Protein AF-X1TT76-F1 (afdb_monomer)

Nearest PDB structures (foldseek):
  4rzm-assembly1_A  TM=3.451E-01  e=3.873E+00  Streptomyces lasalocidi
  4rzm-assembly2_B  TM=3.443E-01  e=4.989E+00  Streptomyces lasalocidi

Mean predicted aligned error: 8.49 Å

Foldseek 3Di:
DDPVCVVCVCVQVPPDPDHDDVVVVVVCVVVDDPVPDDDVQNVAPDDCVPDDPLLVVLLVVLCVVCLCVQDDVVGDWDDADNDPTDGRSNRVSRVSNVCVVVVPVSSDPVND

Radius of gyration: 19.45 Å; Cα contacts (8 Å, |Δi|>4): 66; chains: 1; bounding box: 46×39×47 Å

InterPro domains:
  IPR019438 Queuosine salvage protein family [PF10343] (52-111)
  IPR019438 Queuosine salvage protein family [PTHR21314] (3-111)

Structure (mmCIF, N/CA/C/O backbone):
data_AF-X1TT76-F1
#
_entry.id   AF-X1TT76-F1
#
loop_
_atom_site.group_PDB
_atom_site.id
_atom_site.type_symbol
_atom_site.label_atom_id
_atom_site.label_alt_id
_atom_site.label_comp_id
_atom_site.label_asym_id
_atom_site.label_entity_id
_atom_site.label_seq_id
_atom_site.pdbx_PDB_ins_code
_atom_site.Cartn_x
_atom_site.Cartn_y
_atom_site.Cartn_z
_atom_site.occupancy
_atom_site.B_iso_or_equiv
_atom_site.auth_seq_id
_atom_site.auth_comp_id
_atom_site.auth_asym_id
_atom_site.auth_atom_id
_atom_site.pdbx_PDB_model_num
ATOM 1 N N . MET A 1 1 ? 7.808 -20.704 -22.315 1.00 67.50 1 MET A N 1
ATOM 2 C CA . MET A 1 1 ? 8.018 -19.246 -22.198 1.00 67.50 1 MET A CA 1
ATOM 3 C C . MET A 1 1 ? 6.696 -18.638 -21.715 1.00 67.50 1 MET A C 1
ATOM 5 O O . MET A 1 1 ? 5.683 -19.326 -21.807 1.00 67.50 1 MET A O 1
ATOM 9 N N . ASN A 1 2 ? 6.705 -17.508 -20.994 1.00 89.88 2 ASN A N 1
ATOM 10 C CA . ASN A 1 2 ? 5.498 -17.008 -20.313 1.00 89.88 2 ASN A CA 1
ATOM 11 C C . ASN A 1 2 ? 4.560 -16.350 -21.354 1.00 89.88 2 ASN A C 1
ATOM 13 O O . ASN A 1 2 ? 4.990 -15.400 -22.005 1.00 89.88 2 ASN A O 1
ATOM 17 N N . PRO A 1 3 ? 3.296 -16.792 -21.511 1.00 91.94 3 PRO A N 1
ATOM 18 C CA . PRO A 1 3 ? 2.389 -16.245 -22.529 1.00 91.94 3 PRO A CA 1
ATOM 19 C C . PRO A 1 3 ? 2.178 -14.729 -22.422 1.00 91.94 3 PRO A C 1
ATOM 21 O O . PRO A 1 3 ? 2.002 -14.044 -23.427 1.00 91.94 3 PRO A O 1
ATOM 24 N N . VAL A 1 4 ? 2.241 -14.185 -21.201 1.00 90.75 4 VAL A N 1
ATOM 25 C CA . VAL A 1 4 ? 2.125 -12.742 -20.965 1.00 90.75 4 VAL A CA 1
ATOM 26 C C . VAL A 1 4 ? 3.330 -12.009 -21.542 1.00 90.75 4 VAL A C 1
ATOM 28 O O . VAL A 1 4 ? 3.145 -10.986 -22.194 1.00 90.75 4 VAL A O 1
ATOM 31 N N . THR A 1 5 ? 4.549 -12.528 -21.356 1.00 91.00 5 THR A N 1
ATOM 32 C CA . THR A 1 5 ? 5.759 -11.866 -21.870 1.00 91.00 5 THR A CA 1
ATOM 33 C C . THR A 1 5 ? 5.783 -11.872 -23.393 1.00 91.00 5 THR A C 1
ATOM 35 O O . THR A 1 5 ? 6.000 -10.826 -23.988 1.00 91.00 5 THR A O 1
ATOM 38 N N . GLU A 1 6 ? 5.426 -12.997 -24.016 1.00 94.62 6 GLU A N 1
ATOM 39 C CA . GLU A 1 6 ? 5.347 -13.100 -25.482 1.00 94.62 6 GLU A CA 1
ATOM 40 C C . GLU A 1 6 ? 4.345 -12.103 -26.074 1.00 94.62 6 GLU A C 1
ATOM 42 O O . GLU A 1 6 ? 4.625 -11.432 -27.066 1.00 94.62 6 GLU A O 1
ATOM 47 N N . SER A 1 7 ? 3.177 -11.957 -25.438 1.00 95.75 7 SER A N 1
ATOM 48 C CA . SER A 1 7 ? 2.124 -11.068 -25.937 1.00 95.75 7 SER A CA 1
ATOM 49 C C . SER A 1 7 ? 2.510 -9.582 -25.933 1.00 9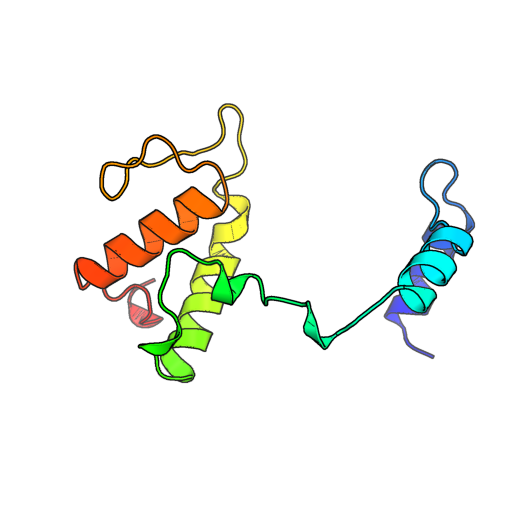5.75 7 SER A C 1
ATOM 51 O O . SER A 1 7 ? 1.964 -8.810 -26.723 1.00 95.75 7 SER A O 1
ATOM 53 N N . ILE A 1 8 ? 3.451 -9.170 -25.071 1.00 93.50 8 ILE A N 1
ATOM 54 C CA . ILE A 1 8 ? 3.867 -7.765 -24.934 1.00 93.50 8 ILE A CA 1
ATOM 55 C C . ILE A 1 8 ? 5.173 -7.433 -25.666 1.00 93.50 8 ILE A C 1
ATOM 57 O O . ILE A 1 8 ? 5.502 -6.248 -25.778 1.00 93.50 8 ILE A O 1
ATOM 61 N N . ASP A 1 9 ? 5.896 -8.427 -26.192 1.00 91.38 9 ASP A N 1
ATOM 62 C CA . ASP A 1 9 ? 7.220 -8.241 -26.805 1.00 91.38 9 ASP A CA 1
ATOM 63 C C . ASP A 1 9 ? 7.197 -7.191 -27.921 1.00 91.38 9 ASP A C 1
ATOM 65 O O . ASP A 1 9 ? 8.031 -6.284 -27.948 1.00 91.38 9 ASP A O 1
ATOM 69 N N . TYR A 1 10 ? 6.173 -7.218 -28.780 1.00 92.75 10 TYR A N 1
ATOM 70 C CA . TYR A 1 10 ? 6.018 -6.229 -29.850 1.00 92.75 10 TYR A CA 1
ATOM 71 C C . TYR A 1 10 ? 5.975 -4.786 -29.321 1.00 92.75 10 TYR A C 1
ATOM 73 O O . TYR A 1 10 ? 6.619 -3.893 -29.876 1.00 92.75 10 TYR A O 1
ATOM 81 N N . VAL A 1 11 ? 5.233 -4.538 -28.237 1.00 91.94 11 VAL A N 1
ATOM 82 C CA . VAL A 1 11 ? 5.117 -3.197 -27.642 1.00 91.94 11 VAL A CA 1
ATOM 83 C C . VAL A 1 11 ? 6.454 -2.771 -27.049 1.00 91.94 11 VAL A C 1
ATOM 85 O O . VAL A 1 11 ? 6.898 -1.646 -27.281 1.00 91.94 11 VAL A O 1
ATOM 88 N N . VAL A 1 12 ? 7.118 -3.675 -26.326 1.00 90.50 12 VAL A N 1
ATOM 89 C CA . VAL A 1 12 ? 8.420 -3.415 -25.700 1.00 90.50 12 VAL A CA 1
ATOM 90 C C . VAL A 1 12 ? 9.477 -3.077 -26.755 1.00 90.50 12 VAL A C 1
ATOM 92 O O . VAL A 1 12 ? 10.210 -2.099 -26.596 1.00 90.50 12 VAL A O 1
ATOM 95 N N . GLU A 1 13 ? 9.532 -3.831 -27.854 1.00 90.75 13 GLU A N 1
ATOM 96 C CA . GLU A 1 13 ? 10.524 -3.641 -28.914 1.00 90.75 13 GLU A CA 1
ATOM 97 C C . GLU A 1 13 ? 10.263 -2.407 -29.783 1.00 90.75 13 GLU A C 1
ATOM 99 O O . GLU A 1 13 ? 11.203 -1.727 -30.208 1.00 90.75 13 GLU A O 1
ATOM 104 N N . LYS A 1 14 ? 8.994 -2.115 -30.090 1.00 93.81 14 LYS A N 1
ATOM 105 C CA . LYS A 1 14 ? 8.632 -1.041 -31.028 1.00 93.81 14 LYS A CA 1
ATOM 106 C C . LYS A 1 14 ? 8.379 0.306 -30.358 1.00 93.81 14 LYS A C 1
ATOM 108 O O . LYS A 1 14 ? 8.229 1.303 -31.068 1.00 93.81 14 LYS A O 1
ATOM 113 N N . SER A 1 15 ? 8.370 0.379 -29.026 1.00 93.88 15 SER A N 1
ATOM 114 C CA . SER A 1 15 ? 8.179 1.642 -28.313 1.00 93.88 15 SER A CA 1
ATOM 115 C C . SER A 1 15 ? 9.284 2.657 -28.653 1.00 93.88 15 SER A C 1
ATOM 117 O O . SER A 1 15 ? 10.491 2.404 -28.532 1.00 93.88 15 SER A O 1
ATOM 119 N N . LYS A 1 16 ? 8.861 3.833 -29.132 1.00 90.69 16 LYS A N 1
ATOM 120 C CA . LYS A 1 16 ? 9.763 4.902 -29.597 1.00 90.69 16 LYS A CA 1
ATOM 121 C C . LYS A 1 16 ? 10.182 5.847 -28.476 1.00 90.69 16 LYS A C 1
ATOM 123 O O . LYS A 1 16 ? 11.330 6.271 -28.439 1.00 90.69 16 LYS A O 1
ATOM 128 N N . HIS A 1 17 ? 9.254 6.163 -27.576 1.00 93.38 17 HIS A N 1
ATOM 129 C CA . HIS A 1 17 ? 9.432 7.208 -26.563 1.00 93.38 17 HIS A CA 1
ATOM 130 C C . HIS A 1 17 ? 9.675 6.661 -25.156 1.00 93.38 17 HIS A C 1
ATOM 132 O O . HIS A 1 17 ? 10.158 7.390 -24.297 1.00 93.38 17 HIS A O 1
ATOM 138 N N . VAL A 1 18 ? 9.362 5.386 -24.914 1.00 89.38 18 VAL A N 1
ATOM 139 C CA . VAL A 1 18 ? 9.503 4.756 -23.599 1.00 89.38 18 VAL A CA 1
ATOM 140 C C . VAL A 1 18 ? 10.379 3.525 -23.744 1.00 89.38 18 VAL A C 1
ATOM 142 O O . VAL A 1 18 ? 10.018 2.584 -24.446 1.00 89.38 18 VAL A O 1
ATOM 145 N N . ARG A 1 19 ? 11.541 3.533 -23.087 1.00 89.50 19 ARG A N 1
ATOM 146 C CA . ARG A 1 19 ? 12.476 2.405 -23.050 1.00 89.50 19 ARG A CA 1
ATOM 147 C C . ARG A 1 19 ? 13.072 2.265 -21.662 1.00 89.50 19 ARG A C 1
ATOM 149 O O . ARG A 1 19 ? 13.292 3.253 -20.966 1.00 89.50 19 ARG A O 1
ATOM 156 N N . ILE A 1 20 ? 13.372 1.029 -21.286 1.00 89.56 20 ILE A N 1
ATOM 157 C CA . ILE A 1 20 ? 14.095 0.739 -20.052 1.00 89.56 20 ILE A CA 1
ATOM 158 C C . ILE A 1 20 ? 15.573 1.081 -20.256 1.00 89.56 20 ILE A C 1
ATOM 160 O O . ILE A 1 20 ? 16.226 0.526 -21.141 1.00 89.56 20 ILE A O 1
ATOM 164 N N . ASN A 1 21 ? 1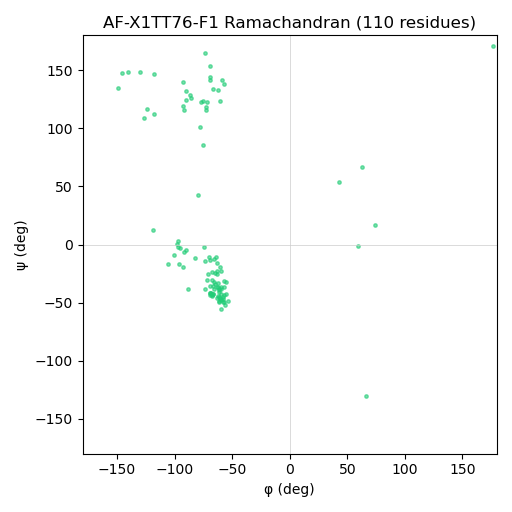6.118 1.953 -19.409 1.00 92.94 21 ASN A N 1
ATOM 165 C CA . ASN A 1 21 ? 17.549 2.240 -19.385 1.00 92.94 21 ASN A CA 1
ATOM 166 C C . ASN A 1 21 ? 18.298 1.107 -18.658 1.00 92.94 21 ASN A C 1
ATOM 168 O O . ASN A 1 21 ? 18.302 1.032 -17.428 1.00 92.94 21 ASN A O 1
ATOM 172 N N . ARG A 1 22 ? 18.920 0.207 -19.428 1.00 93.12 22 ARG A N 1
ATOM 173 C CA . ARG A 1 22 ? 19.635 -0.965 -18.895 1.00 93.12 22 ARG A CA 1
ATOM 174 C C . ARG A 1 22 ? 20.895 -0.593 -18.111 1.00 93.12 22 ARG A C 1
ATOM 176 O O . ARG A 1 22 ? 21.218 -1.286 -17.149 1.00 93.12 22 ARG A O 1
ATOM 183 N N . ASP A 1 23 ? 21.557 0.502 -18.468 1.00 96.00 23 ASP A N 1
ATOM 184 C CA . ASP A 1 23 ? 22.762 0.960 -17.772 1.00 96.00 23 ASP A CA 1
ATOM 185 C C . ASP A 1 23 ? 22.422 1.447 -16.364 1.00 96.00 23 ASP A C 1
ATOM 187 O O . ASP A 1 23 ? 23.084 1.069 -15.400 1.00 96.00 23 ASP A O 1
ATOM 191 N N . LYS A 1 24 ? 21.313 2.184 -16.219 1.00 95.94 24 LYS A N 1
ATOM 192 C CA . LYS A 1 24 ? 20.813 2.619 -14.907 1.00 95.94 24 LYS A CA 1
ATOM 193 C C . LYS A 1 24 ? 20.349 1.467 -14.024 1.00 95.94 24 LYS A C 1
ATOM 195 O O . LYS A 1 24 ? 20.538 1.533 -12.814 1.00 95.94 24 LYS A O 1
ATOM 200 N N . ILE A 1 25 ? 19.807 0.395 -14.609 1.00 95.25 25 ILE A N 1
ATOM 201 C CA . ILE A 1 25 ? 19.529 -0.834 -13.852 1.00 95.25 25 ILE A CA 1
ATOM 202 C C . ILE A 1 25 ? 20.830 -1.403 -13.288 1.00 95.25 25 ILE A C 1
ATOM 204 O O . ILE A 1 25 ? 20.887 -1.705 -12.101 1.00 95.25 25 ILE A O 1
ATOM 208 N N . ARG A 1 26 ? 21.875 -1.519 -14.115 1.00 96.12 26 ARG A N 1
ATOM 209 C CA . ARG A 1 26 ? 23.167 -2.069 -13.685 1.00 96.12 26 ARG A CA 1
ATOM 210 C C . ARG A 1 26 ? 23.817 -1.217 -12.593 1.00 96.12 26 ARG A C 1
ATOM 212 O O . ARG A 1 26 ? 24.302 -1.758 -11.602 1.00 96.12 26 ARG A O 1
ATOM 219 N N . GLU A 1 27 ? 23.800 0.103 -12.762 1.00 96.31 27 GLU A N 1
ATOM 220 C CA . GLU A 1 27 ? 24.267 1.068 -11.761 1.00 96.31 27 GLU A CA 1
ATOM 221 C C . GLU A 1 27 ? 23.535 0.868 -10.429 1.00 96.31 27 GLU A C 1
ATOM 223 O O . GLU A 1 27 ? 24.182 0.639 -9.408 1.00 96.31 27 GLU A O 1
ATOM 228 N N . PHE A 1 28 ? 22.197 0.836 -10.462 1.00 93.94 28 PHE A N 1
ATOM 229 C CA . PHE A 1 28 ? 21.377 0.597 -9.277 1.00 93.94 28 PHE A CA 1
ATOM 230 C C . PHE A 1 28 ? 21.727 -0.730 -8.602 1.00 93.94 28 PHE A C 1
ATOM 232 O O . PHE A 1 28 ? 21.984 -0.736 -7.401 1.00 93.94 28 PHE A O 1
ATOM 239 N N . THR A 1 29 ? 21.799 -1.835 -9.357 1.00 93.75 29 THR A N 1
ATOM 240 C CA . THR A 1 29 ? 22.094 -3.163 -8.795 1.00 93.75 29 THR A CA 1
ATOM 241 C C . THR A 1 29 ? 23.473 -3.240 -8.152 1.00 93.75 29 THR A C 1
ATOM 243 O O . THR A 1 29 ? 23.627 -3.928 -7.150 1.00 93.75 29 THR A O 1
ATOM 246 N N . ASN A 1 30 ? 24.461 -2.514 -8.681 1.00 95.56 30 ASN A N 1
ATOM 247 C CA . ASN A 1 30 ? 25.807 -2.482 -8.108 1.00 95.56 30 ASN A CA 1
ATOM 248 C C . ASN A 1 30 ? 25.862 -1.698 -6.788 1.00 95.56 30 ASN A C 1
ATOM 250 O O . ASN A 1 30 ? 26.683 -2.004 -5.929 1.00 95.56 30 ASN A O 1
ATOM 254 N N . SER A 1 31 ? 25.003 -0.688 -6.626 1.00 93.00 31 SER A N 1
ATOM 255 C CA . SER A 1 31 ? 24.895 0.114 -5.399 1.00 93.00 31 SER A CA 1
ATOM 256 C C . SER A 1 31 ? 23.801 -0.358 -4.435 1.00 93.00 31 SER A C 1
ATOM 258 O O . SER A 1 31 ? 23.615 0.239 -3.375 1.00 93.00 31 SER A O 1
ATOM 260 N N . PHE A 1 32 ? 23.030 -1.382 -4.808 1.00 92.44 32 PHE A N 1
ATOM 261 C CA . PHE A 1 32 ? 21.857 -1.798 -4.056 1.00 92.44 32 PHE A CA 1
ATOM 262 C C . PHE A 1 32 ? 22.265 -2.471 -2.748 1.00 92.44 32 PHE A C 1
ATOM 264 O O . PHE A 1 32 ? 22.968 -3.480 -2.737 1.00 92.44 32 PHE A O 1
ATOM 271 N N . ASN A 1 33 ? 21.774 -1.930 -1.637 1.00 90.44 33 ASN A N 1
ATOM 272 C CA . ASN A 1 33 ? 21.958 -2.507 -0.317 1.00 90.44 33 ASN A CA 1
ATOM 273 C C . ASN A 1 33 ? 20.578 -2.876 0.256 1.00 90.44 33 ASN A C 1
ATOM 275 O O . ASN A 1 33 ? 19.789 -1.982 0.557 1.00 90.44 33 ASN A O 1
ATOM 279 N N . PRO A 1 34 ? 20.255 -4.167 0.427 1.00 84.56 34 PRO A N 1
ATOM 280 C CA . PRO A 1 34 ? 18.950 -4.569 0.945 1.00 84.56 34 PRO A CA 1
ATOM 281 C C . PRO A 1 34 ? 18.745 -4.164 2.410 1.00 84.56 34 PRO A C 1
ATOM 283 O O . PRO A 1 34 ? 17.612 -3.976 2.833 1.00 84.56 34 PRO A O 1
ATOM 286 N N . ASN A 1 35 ? 19.820 -3.966 3.180 1.00 85.69 35 ASN A N 1
ATOM 287 C CA . ASN A 1 35 ? 19.727 -3.655 4.610 1.00 85.69 35 ASN A CA 1
ATOM 288 C C . ASN A 1 35 ? 19.248 -2.224 4.893 1.00 85.69 35 ASN A C 1
ATOM 290 O O . ASN A 1 35 ? 18.902 -1.912 6.027 1.00 85.69 35 ASN A O 1
ATOM 294 N N . ILE A 1 36 ? 19.250 -1.346 3.884 1.00 82.88 36 ILE A N 1
ATOM 295 C CA . ILE A 1 36 ? 18.725 0.022 4.003 1.00 82.88 36 ILE A CA 1
ATOM 296 C C . ILE A 1 36 ? 17.286 0.144 3.490 1.00 82.88 36 ILE A C 1
ATOM 298 O O . ILE A 1 36 ? 16.710 1.229 3.561 1.00 82.88 36 ILE A O 1
ATOM 302 N N . LEU A 1 37 ? 16.700 -0.938 2.966 1.00 78.88 37 LEU A N 1
ATOM 303 C CA . LEU A 1 37 ? 15.310 -0.921 2.538 1.00 78.88 37 LEU A CA 1
ATOM 304 C C . LEU A 1 37 ? 14.394 -0.895 3.757 1.00 78.88 37 LEU A C 1
ATOM 306 O O . LEU A 1 37 ? 14.320 -1.857 4.516 1.00 78.88 37 LEU A O 1
ATOM 310 N N . LYS A 1 38 ? 13.652 0.199 3.896 1.00 76.50 38 LYS A N 1
ATOM 311 C CA . LYS A 1 38 ? 12.446 0.229 4.717 1.00 76.50 38 LYS A CA 1
ATOM 312 C C . LYS A 1 38 ? 11.269 -0.149 3.842 1.00 76.50 38 LYS A C 1
ATOM 314 O O . LYS A 1 38 ? 11.131 0.367 2.728 1.00 76.50 38 LYS A O 1
ATOM 319 N N . HIS A 1 39 ? 10.432 -1.064 4.316 1.00 75.44 39 HIS A N 1
ATOM 320 C CA . HIS A 1 39 ? 9.198 -1.342 3.609 1.00 75.44 39 HIS A CA 1
ATOM 321 C C . HIS A 1 39 ? 8.289 -0.117 3.760 1.00 75.44 39 HIS A C 1
ATOM 323 O O . HIS A 1 39 ? 8.230 0.489 4.823 1.00 75.44 39 HIS A O 1
ATOM 329 N N . TRP A 1 40 ? 7.548 0.260 2.720 1.00 73.50 40 TRP A N 1
ATOM 330 C CA . TRP A 1 40 ? 6.658 1.428 2.788 1.00 73.50 40 TRP A CA 1
ATOM 331 C C . TRP A 1 40 ? 5.582 1.291 3.887 1.00 73.50 40 TRP A C 1
ATOM 333 O O . TRP A 1 40 ? 5.068 2.290 4.378 1.00 73.50 40 TRP A O 1
ATOM 343 N N . LEU A 1 41 ? 5.266 0.055 4.301 1.00 70.12 41 LEU A N 1
ATOM 344 C CA . LEU A 1 41 ? 4.413 -0.220 5.468 1.00 70.12 41 LEU A CA 1
ATOM 345 C C . LEU A 1 41 ? 5.054 0.260 6.779 1.00 70.12 41 LEU A C 1
ATOM 347 O O . LEU A 1 41 ? 4.330 0.721 7.657 1.00 70.12 41 LEU A O 1
ATOM 351 N N . ASP A 1 42 ? 6.382 0.193 6.900 1.00 72.00 42 ASP A N 1
ATOM 352 C CA . ASP A 1 42 ? 7.123 0.631 8.093 1.00 72.00 42 ASP A CA 1
ATOM 353 C C . ASP A 1 42 ? 7.124 2.160 8.226 1.00 72.00 42 ASP A C 1
ATOM 355 O O . ASP A 1 42 ? 7.248 2.695 9.324 1.00 72.00 42 ASP A O 1
ATOM 359 N N . GLU A 1 43 ? 6.976 2.870 7.105 1.00 70.50 43 GLU A N 1
ATOM 360 C CA . GLU A 1 43 ? 6.804 4.326 7.067 1.00 70.50 43 GLU A CA 1
ATOM 361 C C . GLU A 1 43 ? 5.332 4.749 7.132 1.00 70.50 43 GLU A C 1
ATOM 363 O O . GLU A 1 43 ? 5.025 5.942 7.179 1.00 70.50 43 GLU A O 1
ATOM 368 N N . SER A 1 44 ? 4.404 3.789 7.116 1.00 69.19 44 SER A N 1
ATOM 369 C CA . SER A 1 44 ? 2.986 4.107 7.131 1.00 69.19 44 SER A CA 1
ATOM 370 C C . SER A 1 44 ? 2.571 4.699 8.482 1.00 69.19 44 SER A C 1
ATOM 372 O O . SER A 1 44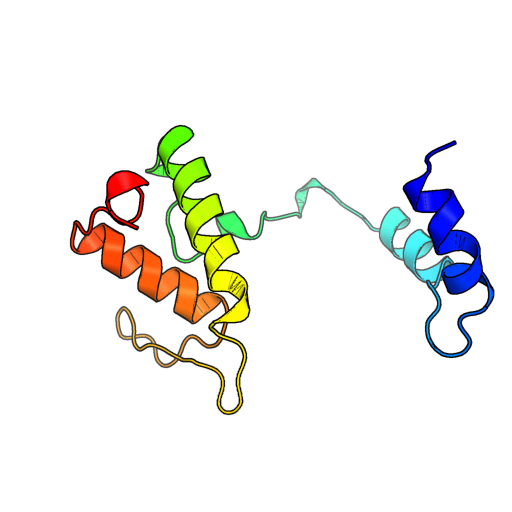 ? 3.042 4.288 9.540 1.00 69.19 44 SER A O 1
ATOM 374 N N . LEU A 1 45 ? 1.634 5.652 8.458 1.00 66.12 45 LEU A N 1
ATOM 375 C CA . LEU A 1 45 ? 1.016 6.187 9.681 1.00 66.12 45 LEU A CA 1
ATOM 376 C C . LEU A 1 45 ? 0.227 5.114 10.451 1.00 66.12 45 LEU A C 1
ATOM 378 O O . LEU A 1 45 ? -0.102 5.303 11.620 1.00 66.12 45 LEU A O 1
ATOM 382 N N . PHE A 1 46 ? -0.077 3.998 9.788 1.00 73.25 46 PHE A N 1
ATOM 383 C CA . PHE A 1 46 ? -0.864 2.905 10.317 1.00 73.25 46 PHE A CA 1
ATOM 384 C C . PHE A 1 46 ? 0.041 1.845 10.957 1.00 73.25 46 PHE A C 1
ATOM 386 O O . PHE A 1 46 ? 0.850 1.211 10.282 1.00 73.25 46 PHE A O 1
ATOM 393 N 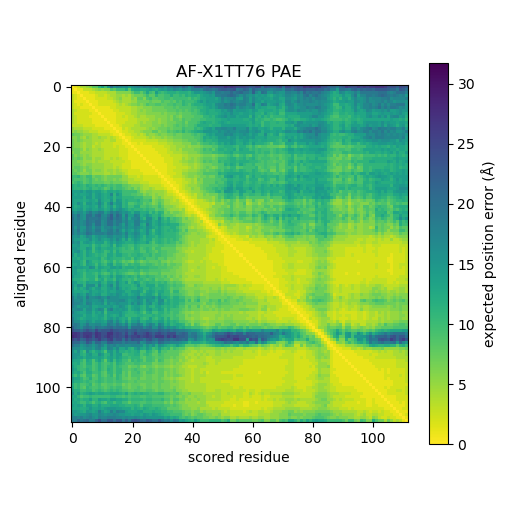N . ASN A 1 47 ? -0.117 1.591 12.258 1.00 74.69 47 ASN A N 1
ATOM 394 C CA . ASN A 1 47 ? 0.664 0.554 12.930 1.00 74.69 47 ASN A CA 1
ATOM 395 C C . ASN A 1 47 ? 0.159 -0.855 12.569 1.00 74.69 47 ASN A C 1
ATOM 397 O O . ASN A 1 47 ? -0.625 -1.472 13.291 1.00 74.69 47 ASN A O 1
ATOM 401 N N . PHE A 1 48 ? 0.648 -1.399 11.454 1.00 75.81 48 PHE A N 1
ATOM 402 C CA . PHE A 1 48 ? 0.320 -2.756 11.008 1.00 75.81 48 PHE A CA 1
ATOM 403 C C . PHE A 1 48 ? 0.725 -3.850 12.003 1.00 75.81 48 PHE A C 1
ATOM 405 O O . PHE A 1 48 ? 0.189 -4.957 11.926 1.00 75.81 48 PHE A O 1
ATOM 412 N N . SER A 1 49 ? 1.639 -3.566 12.935 1.00 75.81 49 SER A N 1
ATOM 413 C CA . SER A 1 49 ? 2.117 -4.531 13.933 1.00 75.81 49 SER A CA 1
ATOM 414 C C . SER A 1 49 ? 1.011 -5.003 14.880 1.00 75.81 49 SER A C 1
ATOM 416 O O . SER A 1 49 ? 1.085 -6.112 15.399 1.00 75.81 49 SER A O 1
ATOM 418 N N . GLU A 1 50 ? -0.033 -4.194 15.074 1.00 79.50 50 GLU A N 1
ATOM 419 C CA . GLU A 1 50 ? -1.168 -4.511 15.953 1.00 79.50 50 GLU A CA 1
ATOM 420 C C . GLU A 1 50 ? -2.222 -5.409 15.281 1.00 79.50 50 GLU A C 1
ATOM 422 O O . GLU A 1 50 ? -3.118 -5.943 15.940 1.00 79.50 50 GLU A O 1
ATOM 427 N N . LEU A 1 51 ? -2.131 -5.606 13.962 1.00 83.06 51 LEU A N 1
ATOM 428 C CA . LEU A 1 51 ? -3.041 -6.468 13.217 1.00 83.06 51 LEU A CA 1
ATOM 429 C C . LEU A 1 51 ? -2.494 -7.896 13.098 1.00 83.06 51 LEU A C 1
ATOM 431 O O . LEU A 1 51 ? -1.323 -8.118 12.797 1.00 83.06 51 LEU A O 1
ATOM 435 N N . ASN A 1 52 ? -3.381 -8.885 13.229 1.00 89.94 52 ASN A N 1
ATOM 436 C CA . ASN A 1 52 ? -3.074 -10.252 12.804 1.00 89.94 52 ASN A CA 1
ATOM 437 C C . ASN A 1 52 ? -3.080 -10.370 11.268 1.00 89.94 52 ASN A C 1
ATOM 439 O O . ASN A 1 52 ? -3.627 -9.512 10.570 1.00 89.94 52 ASN A O 1
ATOM 443 N N . ASP A 1 53 ? -2.515 -11.454 10.737 1.00 89.75 53 ASP A N 1
ATOM 444 C CA . ASP A 1 53 ? -2.319 -11.625 9.290 1.00 89.75 53 ASP A CA 1
ATOM 445 C C . ASP A 1 53 ? -3.623 -11.581 8.488 1.00 89.75 53 ASP A C 1
ATOM 447 O O . ASP A 1 53 ? -3.671 -10.976 7.419 1.00 89.75 53 ASP A O 1
ATOM 451 N N . LYS A 1 54 ? -4.720 -12.123 9.033 1.00 91.56 54 LYS A N 1
ATOM 452 C CA . LYS A 1 54 ? -6.045 -12.040 8.400 1.00 91.56 54 LYS A CA 1
ATOM 453 C C . LYS A 1 54 ? -6.524 -10.590 8.286 1.00 91.56 54 LYS A C 1
ATOM 455 O O . LYS A 1 54 ? -6.999 -10.179 7.231 1.00 91.56 54 LYS A O 1
ATOM 460 N N . LYS A 1 55 ? -6.388 -9.799 9.354 1.00 89.62 55 LYS A N 1
ATOM 461 C CA . LYS A 1 55 ? -6.750 -8.374 9.344 1.00 89.62 55 LYS A CA 1
ATOM 462 C C . LYS A 1 55 ? -5.845 -7.571 8.409 1.00 89.62 55 LYS A C 1
ATOM 464 O O . LYS A 1 55 ? -6.357 -6.702 7.712 1.00 89.62 55 LYS A O 1
ATOM 469 N N . LYS A 1 56 ? -4.543 -7.879 8.346 1.00 88.88 56 LYS A N 1
ATOM 470 C CA . LYS A 1 56 ? -3.611 -7.269 7.379 1.00 88.88 56 LYS A CA 1
ATOM 471 C C . LYS A 1 56 ? -4.032 -7.562 5.941 1.00 88.88 56 LYS A C 1
ATOM 473 O O . LYS A 1 56 ? -4.092 -6.644 5.131 1.00 88.88 56 LYS A O 1
ATOM 478 N N . LEU A 1 57 ? -4.376 -8.814 5.635 1.00 91.06 57 LEU A N 1
ATOM 479 C CA . LEU A 1 57 ? -4.842 -9.207 4.307 1.00 91.06 57 LEU A CA 1
ATOM 480 C C . LEU A 1 57 ? -6.135 -8.475 3.928 1.00 91.06 57 LEU A C 1
ATOM 482 O O . LEU A 1 57 ? -6.199 -7.864 2.865 1.00 91.06 57 LEU A O 1
ATOM 486 N N . ASN A 1 58 ? -7.132 -8.466 4.816 1.00 92.94 58 ASN A N 1
ATOM 487 C CA . ASN A 1 58 ? -8.387 -7.748 4.579 1.00 92.94 58 ASN A CA 1
ATOM 488 C C . ASN A 1 58 ? -8.154 -6.242 4.408 1.00 92.94 58 ASN A C 1
ATOM 490 O O . ASN A 1 58 ? -8.760 -5.626 3.537 1.00 92.94 58 ASN A O 1
ATOM 494 N N . PHE A 1 59 ? -7.241 -5.657 5.188 1.00 91.00 59 PHE A N 1
ATOM 495 C CA . PHE A 1 59 ? -6.858 -4.258 5.025 1.00 91.00 59 PHE A CA 1
ATOM 496 C C . PHE A 1 59 ? -6.283 -4.007 3.630 1.00 91.00 59 PHE A C 1
ATOM 498 O O . PHE A 1 59 ? -6.701 -3.065 2.965 1.00 91.00 59 PHE A O 1
ATOM 505 N N . LEU A 1 60 ? -5.353 -4.851 3.169 1.00 90.06 60 LEU A N 1
ATOM 506 C CA . LEU A 1 60 ? -4.761 -4.726 1.836 1.00 90.06 60 LEU A CA 1
ATOM 507 C C . LEU A 1 60 ? -5.813 -4.857 0.732 1.00 90.06 60 LEU A C 1
ATOM 509 O O . LEU A 1 60 ? -5.732 -4.120 -0.249 1.00 90.06 60 LEU A O 1
ATOM 513 N N . PHE A 1 61 ? -6.801 -5.742 0.889 1.00 92.56 61 PHE A N 1
ATOM 514 C CA . PHE A 1 61 ? -7.925 -5.838 -0.045 1.00 92.56 61 PHE A CA 1
ATOM 515 C C . PHE A 1 61 ? -8.694 -4.520 -0.125 1.00 92.56 61 PHE A C 1
ATOM 517 O O . PHE A 1 61 ? -8.785 -3.939 -1.202 1.00 92.56 61 PHE A O 1
ATOM 524 N N . VAL A 1 62 ? -9.159 -4.006 1.014 1.00 92.75 62 VAL A N 1
ATOM 525 C CA . VAL A 1 62 ? -9.915 -2.746 1.082 1.00 92.75 62 VAL A CA 1
ATOM 526 C C . VAL A 1 62 ? -9.100 -1.591 0.509 1.00 92.75 62 VAL A C 1
ATOM 528 O O . VAL A 1 62 ? -9.579 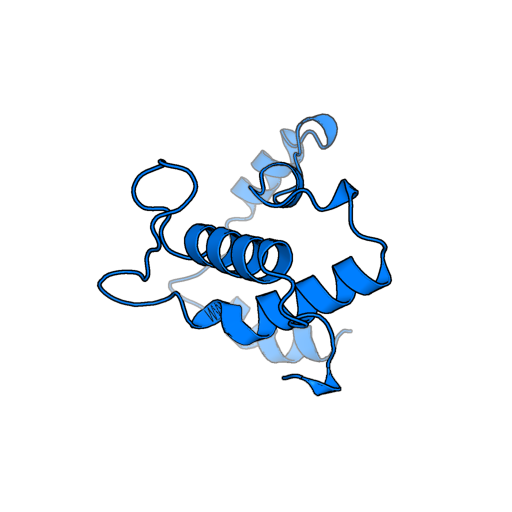-0.881 -0.369 1.00 92.75 62 VAL A O 1
ATOM 531 N N . PHE A 1 63 ? -7.847 -1.443 0.948 1.00 90.81 63 PHE A N 1
ATOM 532 C CA . PHE A 1 63 ? -6.915 -0.423 0.470 1.00 90.81 63 PHE A CA 1
ATOM 533 C C . PHE A 1 63 ? -6.777 -0.444 -1.058 1.00 90.81 63 PHE A C 1
ATOM 535 O O . PHE A 1 63 ? -6.899 0.599 -1.700 1.00 90.81 63 PHE A O 1
ATOM 542 N N . ASN A 1 64 ? -6.555 -1.619 -1.656 1.00 91.44 64 ASN A N 1
ATOM 543 C CA . ASN A 1 64 ? -6.391 -1.730 -3.106 1.00 91.44 64 ASN A CA 1
ATOM 544 C C . ASN A 1 64 ? -7.700 -1.456 -3.859 1.00 91.44 64 ASN A C 1
ATOM 546 O O . ASN A 1 64 ? -7.654 -0.808 -4.907 1.00 91.44 64 ASN A O 1
ATOM 550 N N . SER A 1 65 ? -8.851 -1.860 -3.311 1.00 92.38 65 SER A N 1
ATOM 551 C CA . SER A 1 65 ? -10.174 -1.630 -3.907 1.00 92.38 65 SER A CA 1
ATOM 552 C C . SER A 1 65 ? -10.549 -0.153 -4.039 1.00 92.38 65 SER A C 1
ATOM 554 O O . SER A 1 65 ? -11.375 0.178 -4.884 1.00 92.38 65 SER A O 1
ATOM 556 N N . ILE A 1 66 ? -9.941 0.736 -3.245 1.00 91.00 66 ILE A N 1
ATOM 557 C CA . ILE A 1 66 ? -10.170 2.190 -3.307 1.00 91.00 66 ILE A CA 1
ATOM 558 C C . ILE A 1 66 ? -8.904 2.989 -3.658 1.00 91.00 66 ILE A C 1
ATOM 560 O O . ILE A 1 66 ? -8.894 4.215 -3.553 1.00 91.00 66 ILE A O 1
ATOM 564 N N . SER A 1 67 ? -7.838 2.320 -4.114 1.00 89.12 67 SER A N 1
ATOM 565 C CA . SER A 1 67 ? -6.525 2.943 -4.357 1.00 89.12 67 SER A CA 1
ATOM 566 C C . SER A 1 67 ? -6.495 3.989 -5.483 1.00 89.12 67 SER A C 1
ATOM 568 O O . SER A 1 67 ? -5.542 4.750 -5.622 1.00 89.12 67 SER A O 1
ATOM 570 N N . PHE A 1 68 ? -7.546 4.070 -6.290 1.00 87.06 68 PHE A N 1
ATOM 571 C CA . PHE A 1 68 ? -7.709 5.089 -7.329 1.00 87.06 68 PHE A CA 1
ATOM 572 C C . PHE A 1 68 ? -8.559 6.280 -6.859 1.00 87.06 68 PHE A C 1
ATOM 574 O O . PHE A 1 68 ? -8.505 7.349 -7.463 1.00 87.06 68 PHE A O 1
ATOM 581 N N . SER A 1 69 ? -9.315 6.135 -5.766 1.00 87.50 69 SER A N 1
ATOM 582 C CA . SER A 1 69 ? -10.305 7.121 -5.305 1.00 87.50 69 SER A CA 1
ATOM 583 C C . SER A 1 69 ? -9.689 8.421 -4.786 1.00 87.50 69 SER A C 1
ATOM 585 O O . SER A 1 69 ? -10.394 9.409 -4.603 1.00 87.50 69 SER A O 1
ATOM 587 N N . TYR A 1 70 ? -8.375 8.443 -4.547 1.00 8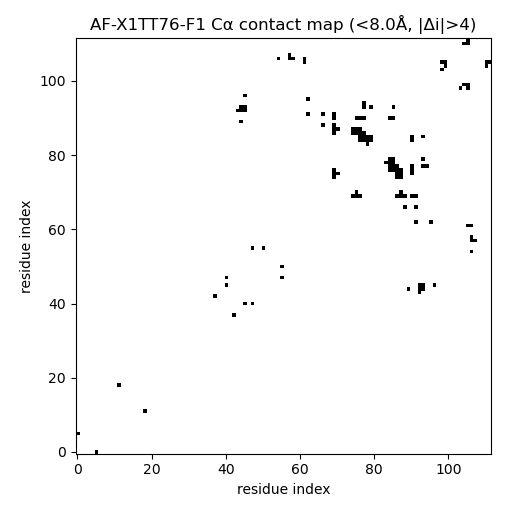6.12 70 TYR A N 1
ATOM 588 C CA . TYR A 1 70 ? -7.643 9.636 -4.120 1.00 86.12 70 TYR A CA 1
ATOM 589 C C . TYR A 1 70 ? -6.946 10.379 -5.272 1.00 86.12 70 TYR A C 1
ATOM 591 O O . TYR A 1 70 ? -6.231 11.359 -5.029 1.00 86.12 70 TYR A O 1
ATOM 599 N N . TRP A 1 71 ? -7.109 9.921 -6.518 1.00 83.06 71 TRP A N 1
ATOM 600 C CA . TRP A 1 71 ? -6.572 10.592 -7.703 1.00 83.06 71 TRP A CA 1
ATOM 601 C C . TRP A 1 71 ? -7.567 11.664 -8.160 1.00 83.06 71 TRP A C 1
ATOM 603 O O . TRP A 1 71 ? -8.744 11.386 -8.352 1.00 83.06 71 TRP A O 1
ATOM 613 N N . GLY A 1 72 ? -7.107 12.905 -8.313 1.00 83.00 72 GLY A N 1
ATOM 614 C CA . GLY A 1 72 ? -7.954 14.023 -8.724 1.00 83.00 72 GLY A CA 1
ATOM 615 C C . GLY A 1 72 ? -7.198 15.346 -8.745 1.00 83.00 72 GLY A C 1
ATOM 616 O O . GLY A 1 72 ? -6.055 15.416 -8.279 1.00 83.00 72 GLY A O 1
ATOM 617 N N . ASP A 1 73 ? -7.848 16.377 -9.283 1.00 85.88 73 ASP A N 1
ATOM 618 C CA . ASP A 1 73 ? -7.395 17.764 -9.204 1.00 85.88 73 ASP A CA 1
ATOM 619 C C . ASP A 1 73 ? -8.527 18.654 -8.644 1.00 85.88 73 ASP A C 1
ATOM 621 O O . ASP A 1 73 ? -9.545 18.833 -9.317 1.00 85.88 73 ASP A O 1
ATOM 625 N N . PRO A 1 74 ? -8.406 19.162 -7.403 1.00 85.31 74 PRO A N 1
ATOM 626 C CA . PRO A 1 74 ? -7.290 18.942 -6.485 1.00 85.31 74 PRO A CA 1
ATOM 627 C C . PRO A 1 74 ? -7.249 17.496 -5.969 1.00 85.31 74 PRO A C 1
ATOM 629 O O . PRO A 1 74 ? -8.271 16.816 -5.869 1.00 85.31 74 PRO A O 1
ATOM 632 N N . LYS A 1 75 ? -6.053 17.022 -5.598 1.00 84.12 75 LYS A N 1
ATOM 633 C CA . LYS A 1 75 ? -5.907 15.709 -4.951 1.00 84.12 75 LYS A CA 1
ATOM 634 C C . LYS A 1 75 ? -6.750 15.662 -3.683 1.00 84.12 75 LYS A C 1
ATOM 636 O O . LYS A 1 75 ? -6.724 16.608 -2.893 1.00 84.12 75 LYS A O 1
ATOM 641 N N . TRP A 1 76 ? -7.417 14.534 -3.460 1.00 88.44 76 TRP A N 1
ATOM 642 C CA . TRP A 1 76 ? -8.151 14.319 -2.222 1.00 88.44 76 TRP A CA 1
ATOM 643 C C . TRP A 1 76 ? -7.214 14.421 -1.010 1.00 88.44 76 TRP A C 1
ATOM 645 O O . TRP A 1 76 ? -6.051 14.001 -1.060 1.00 88.44 76 TRP A O 1
ATOM 655 N N . SER A 1 77 ? -7.725 15.023 0.062 1.00 88.19 77 SER A N 1
ATOM 656 C CA . SER A 1 77 ? -6.983 15.305 1.286 1.00 88.19 77 SER A CA 1
ATOM 657 C C . SER A 1 77 ? -7.889 15.196 2.502 1.00 88.19 77 SER A C 1
ATOM 659 O O . SER A 1 77 ? -9.063 15.558 2.423 1.00 88.19 77 SER A O 1
ATOM 661 N N . VAL A 1 78 ? -7.329 14.772 3.634 1.00 87.00 78 VAL A N 1
ATOM 662 C CA . VAL A 1 78 ? -8.032 14.722 4.923 1.00 87.00 78 VAL A CA 1
ATOM 663 C C . VAL A 1 78 ? -7.192 15.395 6.004 1.00 87.00 78 VAL A C 1
ATOM 665 O O . VAL A 1 78 ? -5.962 15.365 5.958 1.00 87.00 78 VAL A O 1
ATOM 668 N N . GLU A 1 79 ? -7.852 16.004 6.984 1.00 84.94 79 GLU A N 1
ATOM 669 C CA . GLU A 1 79 ? -7.202 16.497 8.202 1.00 84.94 79 GLU A CA 1
ATOM 670 C C . GLU A 1 79 ? -7.137 15.373 9.228 1.00 84.94 79 GLU A C 1
ATOM 672 O O . GLU A 1 79 ? -8.166 14.755 9.492 1.00 84.94 79 GLU A O 1
ATOM 677 N N . TYR A 1 80 ? -5.969 15.082 9.807 1.00 77.31 80 TYR A N 1
ATOM 678 C CA . TYR A 1 80 ? -5.807 13.967 10.743 1.00 77.31 80 TYR A CA 1
ATOM 679 C C . TYR A 1 80 ? -4.719 14.241 11.794 1.00 77.31 80 TYR A C 1
ATOM 681 O O . TYR A 1 80 ? -3.638 14.711 11.449 1.00 77.31 80 TYR A O 1
ATOM 689 N N . LYS A 1 81 ? -5.012 13.945 13.075 1.00 71.12 81 LYS A N 1
ATOM 690 C CA . LYS A 1 81 ? -4.106 14.093 14.240 1.00 71.12 81 LYS A CA 1
ATOM 691 C C . LYS A 1 81 ? -3.301 15.410 14.237 1.00 71.12 81 LYS A C 1
ATOM 693 O O . LYS A 1 81 ? -2.076 15.384 14.282 1.00 71.12 81 LYS A O 1
ATOM 698 N N . GLU A 1 82 ? -3.992 16.549 14.121 1.00 67.44 82 GLU A N 1
ATOM 699 C CA . GLU A 1 82 ? -3.427 17.921 14.118 1.00 67.44 82 GLU A CA 1
ATOM 700 C C . GLU A 1 82 ? -2.396 18.233 13.008 1.00 67.44 82 GLU A C 1
ATOM 702 O O . GLU A 1 82 ? -1.937 19.370 12.879 1.00 67.44 82 GLU A O 1
ATOM 707 N N . LYS A 1 83 ? -2.064 17.265 12.142 1.00 57.38 83 LYS A N 1
ATOM 708 C CA . LYS A 1 83 ? -1.171 17.447 10.999 1.00 57.38 83 LYS A CA 1
ATOM 709 C C . LYS A 1 83 ? -1.971 17.866 9.768 1.00 57.38 83 LYS A C 1
ATOM 711 O O . LYS A 1 83 ? -2.929 17.216 9.346 1.00 57.38 83 LYS A O 1
ATOM 716 N N . LYS A 1 84 ? -1.566 18.999 9.196 1.00 54.75 84 LYS A N 1
ATOM 717 C CA . LYS A 1 84 ? -2.188 19.609 8.022 1.00 54.75 84 LYS A CA 1
ATOM 718 C C . LYS A 1 84 ? -1.867 18.820 6.746 1.00 54.75 84 LYS A C 1
ATOM 720 O O . LYS A 1 84 ? -0.724 18.787 6.309 1.00 54.75 84 LYS A O 1
ATOM 725 N N . HIS A 1 85 ? -2.929 18.314 6.121 1.00 55.78 85 HIS A N 1
ATOM 726 C CA . HIS A 1 85 ? -3.039 17.938 4.707 1.00 55.78 85 HIS A CA 1
ATOM 727 C C . HIS A 1 85 ? -2.116 16.817 4.212 1.00 55.78 85 HIS A C 1
ATOM 729 O O . HIS A 1 85 ? -1.313 17.019 3.299 1.00 55.78 85 HIS A O 1
ATOM 735 N N . GLU A 1 86 ? -2.331 15.598 4.706 1.00 63.22 86 GLU A N 1
ATOM 736 C CA . GLU A 1 86 ? -1.930 14.423 3.931 1.00 63.22 86 GLU A CA 1
ATOM 737 C C . GLU A 1 86 ? -2.724 14.418 2.615 1.00 63.22 86 GLU A C 1
ATOM 739 O O . GLU A 1 86 ? -3.942 14.642 2.630 1.00 63.22 86 GLU A O 1
ATOM 744 N N . ARG A 1 87 ? -2.051 14.199 1.476 1.00 76.00 87 ARG A N 1
ATOM 745 C CA . ARG A 1 87 ? -2.652 14.156 0.124 1.00 76.00 87 ARG A CA 1
ATOM 746 C C . ARG A 1 87 ? -2.458 12.783 -0.513 1.00 76.00 87 ARG A C 1
ATOM 748 O O . ARG A 1 87 ? -1.403 12.166 -0.368 1.00 76.00 87 ARG A O 1
ATOM 755 N N . GLY A 1 88 ? -3.429 12.350 -1.312 1.00 84.69 88 GLY A N 1
ATOM 756 C CA . GLY A 1 88 ? -3.328 11.100 -2.064 1.00 84.69 88 GLY A CA 1
ATOM 757 C C . GLY A 1 88 ? -3.308 9.868 -1.152 1.00 84.69 88 GLY A C 1
ATOM 758 O O . GLY A 1 88 ? -4.148 9.736 -0.265 1.00 84.69 88 GLY A O 1
ATOM 759 N N . THR A 1 89 ? -2.341 8.968 -1.354 1.00 85.69 89 THR A N 1
ATOM 760 C CA . THR A 1 89 ? -2.261 7.691 -0.624 1.00 85.69 89 THR A CA 1
ATOM 761 C C . THR A 1 89 ? -2.203 7.881 0.894 1.00 85.69 89 THR A C 1
ATOM 763 O O . THR A 1 89 ? -2.824 7.123 1.636 1.00 85.69 89 THR A O 1
ATOM 766 N N . TRP A 1 90 ? -1.521 8.924 1.373 1.00 84.81 90 TRP A N 1
ATOM 767 C CA . TRP A 1 90 ? -1.417 9.218 2.804 1.00 84.81 90 TRP A CA 1
ATOM 768 C C . TRP A 1 90 ? -2.756 9.627 3.425 1.00 84.81 90 TRP A C 1
ATOM 770 O O . TRP A 1 90 ? -3.073 9.207 4.537 1.00 84.81 90 TRP A O 1
ATOM 780 N N . SER A 1 91 ? -3.593 10.358 2.680 1.00 87.31 91 SER A N 1
ATOM 781 C CA . SER A 1 91 ? -4.965 10.671 3.101 1.00 87.31 91 SER A CA 1
ATOM 782 C C . SER A 1 91 ? -5.801 9.407 3.247 1.00 87.31 91 SER A C 1
ATOM 784 O O . SER A 1 91 ? -6.624 9.299 4.154 1.00 87.31 91 SER A O 1
ATOM 786 N N . MET A 1 92 ? -5.575 8.436 2.360 1.00 89.19 92 MET A N 1
ATOM 787 C CA . MET A 1 92 ? -6.277 7.162 2.393 1.00 89.19 92 MET A CA 1
ATOM 788 C C . MET A 1 92 ? -5.866 6.320 3.599 1.00 89.19 92 MET A C 1
ATOM 790 O O . MET A 1 92 ? -6.743 5.813 4.293 1.00 89.19 92 MET A O 1
ATOM 794 N N . PHE A 1 93 ? -4.570 6.242 3.919 1.00 88.12 93 PHE A N 1
ATOM 795 C CA . PHE A 1 93 ? -4.121 5.606 5.162 1.00 88.12 93 PHE A CA 1
ATOM 796 C C . PHE A 1 93 ? -4.736 6.267 6.395 1.00 88.12 93 PHE A C 1
ATOM 798 O O . PHE A 1 93 ? -5.262 5.563 7.252 1.00 88.12 93 PHE A O 1
ATOM 805 N N . ALA A 1 94 ? -4.750 7.601 6.455 1.00 87.50 94 ALA A N 1
ATOM 806 C CA . ALA A 1 94 ? -5.350 8.336 7.566 1.00 87.50 94 ALA A CA 1
ATOM 807 C C . ALA A 1 94 ? -6.862 8.070 7.713 1.00 87.50 94 ALA A C 1
ATOM 809 O O . ALA A 1 94 ? -7.362 7.907 8.826 1.00 87.50 94 ALA A O 1
ATOM 810 N N . ALA A 1 95 ? -7.602 8.000 6.602 1.00 89.69 95 ALA A N 1
ATOM 811 C CA . ALA A 1 95 ? -9.034 7.710 6.621 1.00 89.69 95 ALA A CA 1
ATOM 812 C C . ALA A 1 95 ? -9.340 6.262 7.037 1.00 89.69 95 ALA A C 1
ATOM 814 O O . ALA A 1 95 ? -10.256 6.035 7.830 1.00 89.69 95 ALA A O 1
ATOM 815 N N . LEU A 1 96 ? -8.563 5.293 6.544 1.00 90.31 96 LEU A N 1
ATOM 816 C CA . LEU A 1 96 ? -8.694 3.887 6.931 1.00 90.31 96 LEU A CA 1
ATOM 817 C C . LEU A 1 96 ? -8.317 3.677 8.402 1.00 90.31 96 LEU A C 1
ATOM 819 O O . LEU A 1 96 ? -9.046 3.000 9.122 1.00 90.31 96 LEU A O 1
ATOM 823 N N . GLU A 1 97 ? -7.234 4.300 8.879 1.00 87.38 97 GLU A N 1
ATOM 824 C CA . GLU A 1 97 ? -6.846 4.253 10.293 1.00 87.38 97 GLU A CA 1
ATOM 825 C C . GLU A 1 97 ? -7.952 4.826 11.185 1.00 87.38 97 GLU A C 1
ATOM 827 O O . GLU A 1 97 ? -8.345 4.187 12.161 1.00 87.38 97 GLU A O 1
ATOM 832 N N . ARG A 1 98 ? -8.509 5.989 10.821 1.00 88.88 98 ARG A N 1
ATOM 833 C CA . ARG A 1 98 ? -9.632 6.592 11.547 1.00 88.88 98 ARG A CA 1
ATOM 834 C C . ARG A 1 98 ? -10.833 5.657 11.611 1.00 88.88 98 ARG A C 1
ATOM 836 O O . ARG A 1 98 ? -11.399 5.483 12.682 1.00 88.88 98 ARG A O 1
ATOM 843 N N . ALA A 1 99 ? -11.220 5.044 10.493 1.00 91.56 99 ALA A N 1
ATOM 844 C CA . ALA A 1 99 ? -12.358 4.131 10.471 1.00 91.56 99 ALA A CA 1
ATOM 845 C C . ALA A 1 99 ? -12.157 2.942 11.428 1.00 91.56 99 ALA A C 1
ATOM 847 O O . ALA A 1 99 ? -13.095 2.546 12.118 1.00 91.56 99 ALA A O 1
ATOM 848 N N . LEU A 1 100 ? -10.932 2.417 11.516 1.00 89.81 100 LEU A N 1
ATOM 849 C CA . LEU A 1 100 ? -10.587 1.352 12.458 1.00 89.81 100 LEU A CA 1
ATOM 850 C C . LEU A 1 100 ? -10.601 1.833 13.914 1.00 89.81 100 LEU A C 1
ATOM 852 O O . LEU A 1 100 ? -11.130 1.124 14.767 1.00 89.81 100 LEU A O 1
ATOM 856 N N . GLN A 1 101 ? -10.082 3.032 14.198 1.00 87.38 101 GLN A N 1
ATOM 857 C CA . GLN A 1 101 ? -10.133 3.651 15.533 1.00 87.38 101 GLN A CA 1
ATOM 858 C C . GLN A 1 101 ? -11.574 3.923 15.992 1.00 87.38 101 GLN A C 1
ATOM 860 O O . GLN A 1 101 ? -11.894 3.736 17.161 1.00 87.38 101 GLN A O 1
ATOM 865 N N . GLU A 1 102 ? -12.456 4.310 15.068 1.00 92.31 102 GLU A N 1
ATOM 866 C CA . GLU A 1 102 ? -13.895 4.500 15.302 1.00 92.31 102 GLU A CA 1
ATOM 867 C C . GLU A 1 102 ? -14.667 3.171 15.431 1.00 92.31 102 GLU A C 1
ATOM 869 O O . GLU A 1 102 ? -15.878 3.179 15.646 1.00 92.31 102 GLU A O 1
ATOM 874 N N . GLY A 1 103 ? -13.999 2.021 15.282 1.00 91.81 103 GLY A N 1
ATOM 875 C CA . GLY A 1 103 ? -14.622 0.702 15.391 1.00 91.81 103 GLY A CA 1
ATOM 876 C C . GLY A 1 103 ? -15.502 0.317 14.199 1.00 91.81 103 GLY A C 1
ATOM 877 O O . GLY A 1 103 ? -16.300 -0.616 14.309 1.00 91.81 103 GLY A O 1
ATOM 878 N N . LYS A 1 104 ? -15.376 0.995 13.049 1.00 94.19 104 LYS A N 1
ATOM 879 C CA . LYS A 1 104 ? -16.119 0.626 11.838 1.00 94.19 104 LYS A CA 1
ATOM 880 C C . LYS A 1 104 ? -15.635 -0.739 11.335 1.00 94.19 104 LYS A C 1
ATOM 882 O O . LYS A 1 104 ? -14.425 -0.941 11.200 1.00 94.19 104 LYS A O 1
ATOM 887 N N . PRO A 1 105 ? -16.538 -1.671 10.984 1.00 94.12 105 PRO A N 1
ATOM 888 C CA . PRO A 1 105 ? -16.168 -3.024 10.578 1.00 94.12 105 PRO A CA 1
ATOM 889 C C . PRO A 1 105 ? -15.689 -3.089 9.117 1.00 94.12 105 PRO A C 1
ATOM 891 O O . PRO A 1 105 ? -16.004 -4.030 8.399 1.00 94.12 105 PRO A O 1
ATOM 894 N N . ILE A 1 106 ? -14.867 -2.128 8.677 1.00 93.69 106 ILE A N 1
ATOM 895 C CA . ILE A 1 106 ? -14.369 -2.024 7.295 1.00 93.69 106 ILE A CA 1
ATOM 896 C C . ILE A 1 106 ? -13.484 -3.199 6.864 1.00 93.69 106 ILE A C 1
ATOM 898 O O . ILE A 1 106 ? -13.149 -3.295 5.698 1.00 93.69 106 ILE A O 1
ATOM 902 N N . LEU A 1 107 ? -13.062 -4.073 7.784 1.00 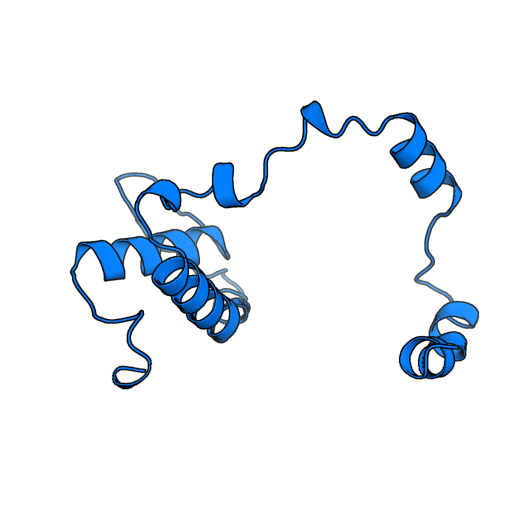93.12 107 LEU A N 1
ATOM 903 C CA . LEU A 1 107 ? -12.307 -5.295 7.468 1.00 93.12 107 LEU A CA 1
ATOM 904 C C . LEU A 1 107 ? -13.196 -6.543 7.413 1.00 93.12 107 LEU A C 1
ATOM 906 O O . LEU A 1 107 ? -12.671 -7.644 7.232 1.00 93.12 107 LEU A O 1
ATOM 910 N N . ASN A 1 108 ? -14.505 -6.401 7.633 1.00 92.88 108 ASN A N 1
ATOM 911 C CA . ASN A 1 108 ? -15.475 -7.471 7.460 1.00 92.88 108 ASN A CA 1
ATOM 912 C C . ASN A 1 108 ? -16.034 -7.409 6.029 1.00 92.88 108 ASN A C 1
ATOM 914 O O . ASN A 1 108 ? -16.706 -6.430 5.721 1.00 92.88 108 ASN A O 1
ATOM 918 N N . PRO A 1 109 ? -15.808 -8.423 5.178 1.00 86.44 109 PRO A N 1
ATOM 919 C CA . PRO A 1 109 ? -16.361 -8.446 3.826 1.00 86.44 109 PRO A CA 1
ATOM 920 C C . PRO A 1 109 ? -17.884 -8.294 3.775 1.00 86.44 109 PRO A C 1
ATOM 922 O O . PRO A 1 109 ? -18.377 -7.663 2.858 1.00 86.44 109 PRO A O 1
ATOM 925 N N . ASP A 1 110 ? -18.623 -8.792 4.773 1.00 90.69 110 ASP A N 1
ATOM 926 C CA . ASP A 1 110 ? -20.093 -8.696 4.789 1.00 90.69 110 ASP A CA 1
ATOM 927 C C . ASP A 1 110 ? -20.612 -7.262 5.023 1.00 90.69 110 ASP A C 1
ATOM 929 O O . ASP A 1 110 ? -21.811 -7.007 4.931 1.00 90.69 110 ASP A O 1
ATOM 933 N N . TYR A 1 1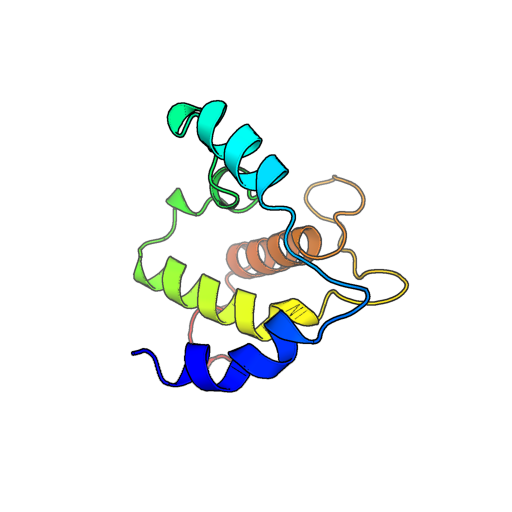11 ? -19.729 -6.329 5.393 1.00 87.56 111 TYR A N 1
ATOM 934 C CA . TYR A 1 111 ? -20.070 -4.927 5.637 1.00 87.56 111 TYR A CA 1
ATOM 935 C C . TYR A 1 111 ? -19.900 -4.028 4.401 1.00 87.56 111 TYR A C 1
ATOM 937 O O . TYR A 1 111 ? -20.445 -2.923 4.387 1.00 87.56 111 TYR A O 1
ATOM 945 N N . ILE A 1 112 ? -19.125 -4.465 3.403 1.00 74.62 112 ILE A N 1
ATOM 946 C CA . ILE A 1 112 ? -18.687 -3.666 2.243 1.00 74.62 112 ILE A CA 1
ATOM 947 C C . ILE A 1 112 ? -19.370 -4.180 0.980 1.00 74.62 112 ILE A C 1
ATOM 949 O O . ILE A 1 112 ? -19.797 -3.329 0.171 1.00 74.62 112 ILE A O 1
#

Solvent-accessible surface area (backbone atoms only — not comparable to full-atom values): 7056 Å² total; per-residue (Å²): 133,59,71,70,60,63,73,42,44,65,58,65,73,66,45,85,90,60,78,85,62,64,65,60,50,53,53,48,62,74,70,61,58,76,89,74,64,73,56,72,66,79,73,41,96,51,74,64,86,83,48,55,72,70,55,48,51,35,44,51,53,50,52,61,77,48,66,64,75,31,68,57,88,75,54,41,62,42,80,53,93,95,44,84,61,39,53,27,70,54,20,50,52,53,51,54,46,47,40,52,75,72,66,51,61,78,66,41,77,94,73,110

pLDDT: mean 86.04, std 9.14, range [54.75, 96.31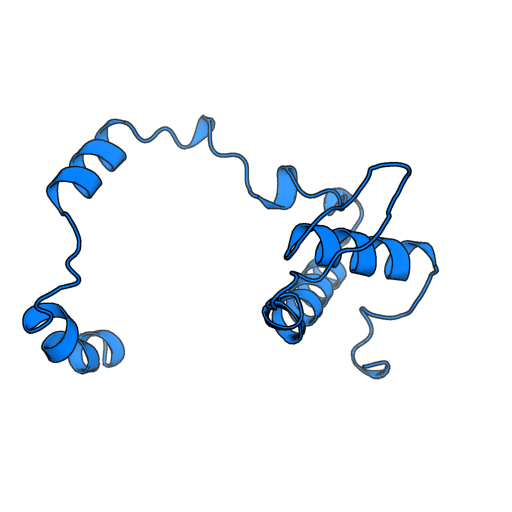]

Sequence (112 aa):
MNPVTESIDYVVEKSKHVRINRDKIREFTNSFNPNILKHWLDESLFNFSELNDKKKLNFLFVFNSISFSYWGDPKWSVEYKEKKHERGTWSMFAALERALQEGKPILNPDYI

Organism: NCBI:txid412755

Secondary structure (DSSP, 8-state):
--HHHHHHHHHHHH-SS----HHHHHHHHHH--GGG---TTTTSSS-GGGS-HHHHHHHHHHHHHTTTTT-SSSPPEEEETTEEEEETHHHHHHHHHHHHHTT--TT-GGG-